Protein AF-A0A800N8T7-F1 (afdb_monomer_lite)

Organism: Cytobacillus firmus (NCBI:txid1399)

Structure (mmCIF, N/CA/C/O backbone):
data_AF-A0A800N8T7-F1
#
_entry.id   AF-A0A800N8T7-F1
#
loop_
_atom_site.group_PDB
_atom_site.id
_atom_site.type_symbol
_atom_site.label_atom_id
_atom_site.label_alt_id
_atom_site.label_comp_id
_atom_site.label_asym_id
_atom_site.label_entity_id
_atom_site.label_seq_id
_atom_site.pdbx_PDB_ins_code
_atom_site.Cartn_x
_atom_site.Cartn_y
_atom_site.Cartn_z
_atom_site.occupancy
_atom_site.B_iso_or_equiv
_atom_site.auth_seq_id
_atom_site.auth_comp_id
_atom_site.auth_asym_id
_atom_site.auth_atom_id
_atom_site.pdbx_PDB_model_num
ATOM 1 N N . MET A 1 1 ? -15.578 3.960 -4.524 1.00 53.03 1 MET A N 1
ATOM 2 C CA . MET A 1 1 ? -14.172 4.329 -4.261 1.00 53.03 1 MET A CA 1
ATOM 3 C C . MET A 1 1 ? -13.664 4.995 -5.521 1.00 53.03 1 MET A C 1
ATOM 5 O O . MET A 1 1 ? -13.804 4.383 -6.569 1.00 53.03 1 MET A O 1
ATOM 9 N N . ALA A 1 2 ? -13.181 6.236 -5.465 1.00 64.50 2 ALA A N 1
ATOM 10 C CA . ALA A 1 2 ? -12.631 6.897 -6.649 1.00 64.50 2 ALA A CA 1
ATOM 11 C C . ALA A 1 2 ? -11.181 6.431 -6.843 1.00 64.50 2 ALA A C 1
ATOM 13 O O . ALA A 1 2 ? -10.235 7.164 -6.574 1.00 64.50 2 ALA A O 1
ATOM 14 N N . ASN A 1 3 ? -11.026 5.169 -7.239 1.00 82.25 3 ASN A N 1
ATOM 15 C CA . ASN A 1 3 ? -9.755 4.620 -7.704 1.00 82.25 3 ASN A CA 1
ATOM 16 C C . ASN A 1 3 ? -9.429 5.129 -9.120 1.00 82.25 3 ASN A C 1
ATOM 18 O O . ASN A 1 3 ? -8.266 5.230 -9.502 1.00 82.25 3 ASN A O 1
ATOM 22 N N . ASP A 1 4 ? -10.461 5.500 -9.875 1.00 89.00 4 ASP A N 1
ATOM 23 C CA . ASP A 1 4 ? -10.380 5.940 -11.266 1.00 89.00 4 ASP A CA 1
ATOM 24 C C . ASP A 1 4 ? -9.433 7.135 -11.473 1.00 89.00 4 ASP A C 1
ATOM 26 O O . ASP A 1 4 ? -8.592 7.057 -12.367 1.00 89.00 4 ASP A O 1
ATOM 30 N N . PRO A 1 5 ? -9.446 8.205 -10.646 1.00 90.00 5 PRO A N 1
ATOM 31 C CA . PRO A 1 5 ? -8.489 9.303 -10.795 1.00 90.00 5 PRO A CA 1
ATOM 32 C C . PRO A 1 5 ? -7.034 8.873 -10.573 1.00 90.00 5 PRO A C 1
ATOM 34 O O . PRO A 1 5 ? -6.128 9.428 -11.188 1.00 90.00 5 PRO A O 1
ATOM 37 N N . TYR A 1 6 ? -6.788 7.872 -9.724 1.00 90.31 6 TYR A N 1
ATOM 38 C CA . TYR A 1 6 ? -5.444 7.334 -9.530 1.00 90.31 6 TYR A CA 1
ATOM 39 C C . TYR A 1 6 ?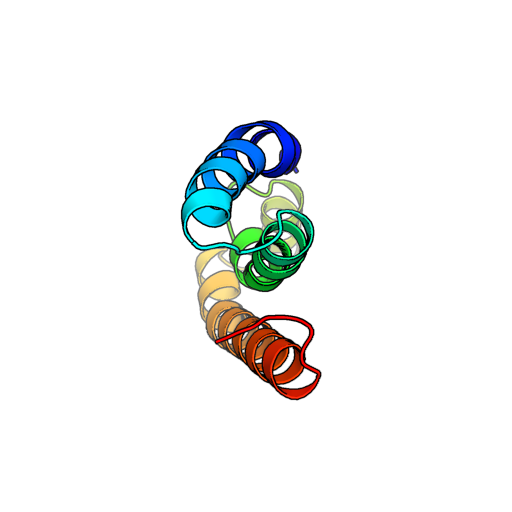 -4.988 6.551 -10.767 1.00 90.31 6 TYR A C 1
ATOM 41 O O . TYR A 1 6 ? -3.927 6.842 -11.318 1.00 90.31 6 TYR A O 1
ATOM 49 N N . TYR A 1 7 ? -5.806 5.617 -11.256 1.00 91.50 7 TYR A N 1
ATOM 50 C CA . TYR A 1 7 ? -5.432 4.759 -12.384 1.00 91.50 7 TYR A CA 1
ATOM 51 C C . TYR A 1 7 ? -5.430 5.472 -13.739 1.00 91.50 7 TYR A C 1
ATOM 53 O O . TYR A 1 7 ? -4.596 5.149 -14.580 1.00 91.50 7 TYR A O 1
ATOM 61 N N . TYR A 1 8 ? -6.322 6.437 -13.955 1.00 92.19 8 TYR A N 1
ATOM 62 C CA . TYR A 1 8 ? -6.411 7.173 -15.220 1.00 92.19 8 TYR A CA 1
ATOM 63 C C . TYR A 1 8 ? -5.669 8.508 -15.201 1.00 92.19 8 TYR A C 1
ATOM 65 O O . TYR A 1 8 ? -5.288 8.998 -16.258 1.00 92.19 8 TYR A O 1
ATOM 73 N N . GLY A 1 9 ? -5.456 9.100 -14.023 1.00 92.81 9 GLY A N 1
ATOM 74 C CA . GLY A 1 9 ? -4.747 10.371 -13.882 1.00 92.81 9 GLY A CA 1
ATOM 75 C C . GLY A 1 9 ? -3.283 10.197 -13.497 1.00 92.81 9 GLY A C 1
ATOM 76 O O . GLY A 1 9 ? -2.405 10.727 -14.164 1.00 92.81 9 GLY A O 1
ATOM 77 N N . ILE A 1 10 ? -3.001 9.449 -12.427 1.00 93.69 10 ILE A N 1
ATOM 78 C CA . ILE A 1 10 ? -1.657 9.397 -11.828 1.00 93.69 10 ILE A CA 1
ATOM 79 C C . ILE A 1 10 ? -0.769 8.340 -12.490 1.00 93.69 10 ILE A C 1
ATOM 81 O O . ILE A 1 10 ? 0.373 8.623 -12.848 1.00 93.69 10 ILE A O 1
ATOM 85 N N . ILE A 1 11 ? -1.280 7.120 -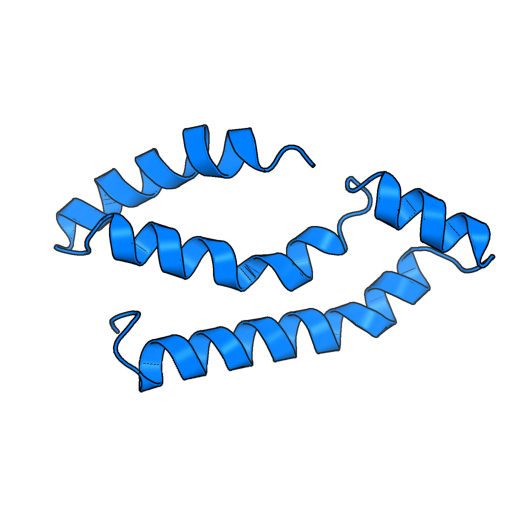12.661 1.00 95.31 11 ILE A N 1
ATOM 86 C CA . ILE A 1 11 ? -0.490 5.991 -13.172 1.00 95.31 11 ILE A CA 1
ATOM 87 C C . ILE A 1 11 ? 0.097 6.230 -14.573 1.00 95.31 11 ILE A C 1
ATOM 89 O O . ILE A 1 11 ? 1.272 5.905 -14.750 1.00 95.31 11 ILE A O 1
ATOM 93 N N . PRO A 1 12 ? -0.610 6.847 -15.541 1.00 94.75 12 PRO A N 1
ATOM 94 C CA . PRO A 1 12 ? -0.028 7.165 -16.846 1.00 94.75 12 PRO A CA 1
ATOM 95 C C . PRO A 1 12 ? 1.171 8.117 -16.760 1.00 94.75 12 PRO A C 1
ATOM 97 O O . PRO A 1 12 ? 2.175 7.880 -17.424 1.00 94.75 12 PRO A O 1
ATOM 100 N N . ILE A 1 13 ? 1.109 9.130 -15.887 1.00 95.25 13 ILE A N 1
ATOM 101 C CA . ILE A 1 13 ? 2.190 10.112 -15.689 1.00 95.25 13 ILE A CA 1
ATOM 102 C C . ILE A 1 13 ? 3.436 9.431 -15.100 1.00 95.25 13 ILE A C 1
ATOM 104 O O . ILE A 1 13 ? 4.563 9.651 -15.553 1.00 95.25 13 ILE A O 1
ATOM 108 N N . ILE A 1 14 ? 3.240 8.563 -14.100 1.00 95.38 14 ILE A N 1
ATOM 109 C CA . ILE A 1 14 ? 4.334 7.775 -13.512 1.00 95.38 14 ILE A CA 1
ATOM 110 C C . ILE A 1 14 ? 4.920 6.822 -14.559 1.00 95.38 14 ILE A C 1
ATOM 112 O O . ILE A 1 14 ? 6.139 6.699 -14.657 1.00 95.38 14 ILE A O 1
ATOM 116 N N . GLY A 1 15 ? 4.069 6.178 -15.358 1.00 95.62 15 GLY A N 1
ATOM 117 C CA . GLY A 1 15 ? 4.470 5.271 -16.428 1.00 95.62 15 GLY A CA 1
ATOM 118 C C . GLY A 1 15 ? 5.337 5.923 -17.498 1.00 95.62 15 GLY A C 1
ATOM 119 O O . GLY A 1 15 ? 6.358 5.358 -17.882 1.00 95.62 15 GLY A O 1
ATOM 120 N N . GLU A 1 16 ? 4.971 7.125 -17.940 1.00 94.94 16 GLU A N 1
ATOM 121 C CA . GLU A 1 16 ? 5.753 7.904 -18.906 1.00 94.94 16 GLU A CA 1
ATOM 122 C C . GLU A 1 16 ? 7.142 8.261 -18.354 1.00 94.94 16 GLU A C 1
ATOM 124 O O . GLU A 1 16 ? 8.155 8.122 -19.040 1.00 94.94 16 GLU A O 1
ATOM 129 N N . THR A 1 17 ? 7.211 8.619 -17.070 1.00 94.44 17 THR A N 1
ATOM 130 C CA . THR A 1 17 ? 8.490 8.873 -16.391 1.00 94.44 17 THR A CA 1
ATOM 131 C C . THR A 1 17 ? 9.325 7.591 -16.288 1.00 94.44 17 THR A C 1
ATOM 133 O O . THR A 1 17 ? 10.519 7.594 -16.585 1.00 94.44 17 THR A O 1
ATOM 136 N N . ALA A 1 18 ? 8.700 6.472 -15.916 1.00 93.94 18 ALA A N 1
ATOM 137 C CA . ALA A 1 18 ? 9.349 5.172 -15.759 1.00 93.94 18 ALA A CA 1
ATOM 138 C C . ALA A 1 18 ? 9.871 4.595 -17.087 1.00 93.94 18 ALA A C 1
ATOM 140 O O . ALA A 1 18 ? 10.904 3.921 -17.103 1.00 93.94 18 ALA A O 1
ATOM 141 N N . ALA A 1 19 ? 9.224 4.920 -18.210 1.00 93.25 19 ALA A N 1
ATOM 142 C CA . ALA A 1 19 ? 9.686 4.539 -19.542 1.00 93.25 19 ALA A CA 1
ATOM 143 C C . ALA A 1 19 ? 11.090 5.093 -19.854 1.00 93.25 19 ALA A C 1
ATOM 145 O O . ALA A 1 19 ? 11.877 4.418 -20.516 1.00 93.25 19 ALA A O 1
ATOM 146 N N . SER A 1 20 ? 11.454 6.258 -19.298 1.00 94.19 20 SER A N 1
ATOM 147 C CA . SER A 1 20 ? 12.813 6.822 -19.411 1.00 94.19 20 SER A CA 1
ATOM 148 C C . SER A 1 20 ? 13.884 5.963 -18.720 1.00 94.19 20 SER A C 1
ATOM 150 O O . SER A 1 20 ? 15.066 6.076 -19.034 1.00 94.19 20 SER A O 1
ATOM 152 N N . TYR A 1 21 ? 13.472 5.078 -17.809 1.00 92.50 21 TYR A N 1
ATOM 153 C CA . TYR A 1 21 ? 14.321 4.111 -17.111 1.00 92.50 21 TYR A CA 1
ATOM 154 C C . TYR A 1 21 ? 14.200 2.690 -17.683 1.00 92.50 21 TYR A C 1
ATOM 156 O O . TYR A 1 21 ? 14.675 1.741 -17.067 1.00 92.50 21 TYR A O 1
ATOM 164 N N . ASN A 1 22 ? 13.582 2.523 -18.860 1.00 92.69 22 ASN A N 1
ATOM 165 C CA . ASN A 1 22 ? 13.275 1.224 -19.475 1.00 92.69 22 ASN A CA 1
ATOM 166 C C . ASN A 1 22 ? 12.347 0.327 -18.630 1.00 92.69 22 ASN A C 1
ATOM 168 O O . ASN A 1 22 ? 12.309 -0.887 -18.829 1.00 92.69 22 ASN A O 1
ATOM 172 N N . ILE A 1 23 ? 11.570 0.909 -17.712 1.00 94.31 23 ILE A N 1
ATOM 173 C CA . ILE A 1 23 ? 10.570 0.179 -16.928 1.00 94.31 23 ILE A CA 1
ATOM 174 C C . ILE A 1 23 ? 9.252 0.176 -17.704 1.00 94.31 23 ILE A C 1
ATOM 176 O O . ILE A 1 23 ? 8.765 1.217 -18.149 1.00 94.31 23 ILE A O 1
ATOM 180 N N . SER A 1 24 ? 8.653 -1.003 -17.870 1.00 94.25 24 SER A N 1
ATOM 181 C CA . SER A 1 24 ? 7.400 -1.130 -18.617 1.00 94.25 24 SER A CA 1
ATOM 182 C C . SER A 1 24 ? 6.206 -0.537 -17.857 1.00 94.25 24 SER A C 1
ATOM 184 O O . SER A 1 24 ? 6.078 -0.680 -16.640 1.00 94.25 24 SER A O 1
ATOM 186 N N . MET A 1 25 ? 5.250 0.040 -18.591 1.00 93.12 25 MET A N 1
ATOM 187 C CA . MET A 1 25 ? 3.988 0.533 -18.019 1.00 93.12 25 MET A CA 1
ATOM 188 C C . MET A 1 25 ? 3.213 -0.564 -17.269 1.00 93.12 25 MET A C 1
ATOM 190 O O . MET A 1 25 ? 2.594 -0.318 -16.235 1.00 93.12 25 MET A O 1
ATOM 194 N N . ALA A 1 26 ? 3.274 -1.802 -17.768 1.00 93.12 26 ALA A N 1
ATOM 195 C CA . ALA A 1 26 ? 2.633 -2.945 -17.130 1.00 93.12 26 ALA A CA 1
ATOM 196 C C . ALA A 1 26 ? 3.228 -3.240 -15.743 1.00 93.12 26 ALA A C 1
ATOM 198 O O . ALA A 1 26 ? 2.506 -3.654 -14.838 1.00 93.12 26 ALA A O 1
ATOM 199 N N . GLU A 1 27 ? 4.529 -3.022 -15.563 1.00 94.94 27 GLU A N 1
ATOM 200 C CA . GLU A 1 27 ? 5.201 -3.197 -14.277 1.00 94.94 27 GLU A CA 1
ATOM 201 C C . GLU A 1 27 ? 4.792 -2.124 -13.268 1.00 94.94 27 GLU A C 1
ATOM 203 O O . GLU A 1 27 ? 4.424 -2.462 -12.142 1.00 94.94 27 GLU A O 1
ATOM 208 N N . ILE A 1 28 ? 4.716 -0.861 -13.698 1.00 95.38 28 ILE A N 1
ATOM 209 C CA . ILE A 1 28 ? 4.186 0.241 -12.880 1.00 95.38 28 ILE A CA 1
ATOM 210 C C . ILE A 1 28 ? 2.737 -0.025 -12.463 1.00 95.38 28 ILE A C 1
ATOM 212 O O . ILE A 1 28 ? 2.385 0.139 -11.293 1.00 95.38 28 ILE A O 1
ATOM 216 N N . ALA A 1 29 ? 1.897 -0.497 -13.387 1.00 92.94 29 ALA A N 1
ATOM 217 C CA . ALA A 1 29 ? 0.513 -0.842 -13.081 1.00 92.94 29 ALA A CA 1
ATOM 218 C C . ALA A 1 29 ? 0.421 -1.957 -12.024 1.00 92.94 29 ALA A C 1
ATOM 220 O O . ALA A 1 29 ? -0.355 -1.832 -11.075 1.00 92.94 29 ALA A O 1
ATOM 221 N N . ARG A 1 30 ? 1.248 -3.009 -12.115 1.00 94.38 30 ARG A N 1
ATOM 222 C CA . ARG A 1 30 ? 1.298 -4.073 -11.095 1.00 94.38 30 ARG A CA 1
ATOM 223 C C . ARG A 1 30 ? 1.815 -3.564 -9.752 1.00 94.38 30 ARG A C 1
ATOM 225 O O . ARG A 1 30 ? 1.231 -3.890 -8.725 1.00 94.38 30 ARG A O 1
ATOM 232 N N . ALA A 1 31 ? 2.859 -2.741 -9.744 1.00 94.56 31 ALA A N 1
ATOM 233 C CA . ALA A 1 31 ? 3.386 -2.152 -8.515 1.00 94.56 31 ALA A CA 1
ATOM 234 C C . ALA A 1 31 ? 2.343 -1.265 -7.810 1.00 94.56 31 ALA A C 1
ATOM 236 O O . ALA A 1 31 ? 2.206 -1.311 -6.586 1.00 94.56 31 ALA A O 1
ATOM 237 N N . SER A 1 32 ? 1.546 -0.517 -8.579 1.00 93.12 32 SER A N 1
ATOM 238 C CA . SER A 1 32 ? 0.558 0.431 -8.050 1.00 93.12 32 SER A CA 1
ATOM 239 C C . SER A 1 32 ? -0.557 -0.193 -7.210 1.00 93.12 32 SER A C 1
ATOM 241 O O . SER A 1 32 ? -1.099 0.455 -6.312 1.00 93.12 32 SER A O 1
ATOM 243 N N . VAL A 1 33 ? -0.910 -1.457 -7.465 1.00 92.56 33 VAL A N 1
ATOM 244 C CA . VAL A 1 33 ? -1.997 -2.126 -6.733 1.00 92.56 33 VAL A CA 1
ATOM 245 C C . VAL A 1 33 ? -1.544 -2.660 -5.373 1.00 92.56 33 VAL A C 1
ATOM 247 O O . VAL A 1 33 ? -2.379 -2.898 -4.502 1.00 92.56 33 VAL A O 1
ATOM 250 N N . LEU A 1 34 ? -0.234 -2.798 -5.143 1.00 94.31 34 LEU A N 1
ATOM 251 C CA . LEU A 1 34 ? 0.298 -3.432 -3.931 1.00 94.31 34 LEU A CA 1
ATOM 252 C C . LEU A 1 34 ? 0.129 -2.572 -2.666 1.00 94.31 34 LEU A C 1
ATOM 254 O O . LEU A 1 34 ? 0.195 -3.099 -1.561 1.00 94.31 34 LEU A O 1
ATOM 258 N N . GLY A 1 35 ? -0.138 -1.268 -2.806 1.00 90.06 35 GLY A N 1
ATOM 259 C CA . GLY A 1 35 ? -0.400 -0.349 -1.687 1.00 90.06 35 GLY A CA 1
ATOM 260 C C . GLY A 1 35 ? -1.867 -0.261 -1.236 1.00 90.06 35 GLY A C 1
ATOM 261 O O . GLY A 1 35 ? -2.170 0.430 -0.259 1.00 90.06 35 GLY A O 1
ATOM 262 N N . GLN A 1 36 ? -2.790 -0.948 -1.919 1.00 90.12 36 GLN A N 1
ATOM 263 C CA . GLN A 1 36 ? -4.235 -0.862 -1.658 1.00 90.12 36 GLN A CA 1
ATOM 264 C C . GLN A 1 36 ? -4.667 -1.186 -0.210 1.00 90.12 36 GLN A C 1
ATOM 266 O O . GLN A 1 36 ? -5.565 -0.501 0.285 1.00 90.12 36 GLN A O 1
ATOM 271 N N . PRO A 1 37 ? -4.046 -2.136 0.524 1.00 91.62 37 PRO A N 1
ATOM 272 C CA . PRO A 1 37 ? -4.431 -2.421 1.910 1.00 91.62 37 PRO A CA 1
ATOM 273 C C . PRO A 1 37 ? -4.366 -1.208 2.850 1.00 91.62 37 PRO A C 1
ATOM 275 O O . PRO A 1 37 ? -5.181 -1.089 3.761 1.00 91.62 37 PRO A O 1
ATOM 278 N N . ALA A 1 38 ? -3.425 -0.284 2.634 1.00 90.69 38 ALA A N 1
ATOM 279 C CA . ALA A 1 38 ? -3.355 0.951 3.416 1.00 90.69 38 ALA A CA 1
ATOM 280 C C . ALA A 1 38 ? -4.367 1.999 2.921 1.00 90.69 38 ALA A C 1
ATOM 282 O O . ALA A 1 38 ? -4.938 2.735 3.723 1.00 90.69 38 ALA A O 1
ATOM 283 N N . HIS A 1 39 ? -4.632 2.038 1.611 1.00 90.38 39 HIS A N 1
ATOM 284 C CA . HIS A 1 39 ? -5.593 2.957 0.997 1.00 90.38 39 HIS A CA 1
ATOM 285 C C . HIS A 1 39 ? -7.016 2.778 1.554 1.00 90.38 39 HIS A C 1
ATOM 287 O O . HIS A 1 39 ? -7.692 3.765 1.852 1.00 90.38 39 HIS A O 1
ATOM 293 N N . VAL A 1 40 ? -7.451 1.532 1.773 1.00 89.31 40 VAL A N 1
ATOM 294 C CA . VAL A 1 40 ? -8.802 1.226 2.287 1.00 89.31 40 VAL A CA 1
ATOM 295 C C . VAL A 1 40 ? -9.032 1.644 3.744 1.00 89.31 40 VAL A C 1
ATOM 297 O O . VAL A 1 40 ? -10.178 1.707 4.183 1.00 89.31 40 VAL A O 1
ATOM 300 N N . LEU A 1 41 ? -7.968 1.964 4.491 1.00 92.50 41 LEU A N 1
ATOM 301 C CA . LEU A 1 41 ? -8.063 2.509 5.851 1.00 92.50 41 LEU A CA 1
ATOM 302 C C . LEU A 1 41 ? -8.325 4.019 5.873 1.00 92.50 41 LEU A C 1
ATOM 304 O O . LEU A 1 41 ? -8.461 4.597 6.950 1.00 92.50 41 LEU A O 1
ATOM 308 N N . SER A 1 42 ? -8.367 4.680 4.716 1.00 91.31 42 SER A N 1
ATOM 309 C CA . SER A 1 42 ? -8.678 6.104 4.634 1.00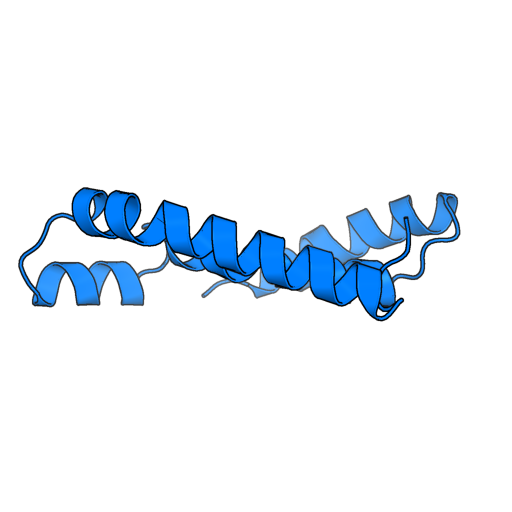 91.31 42 SER A CA 1
ATOM 310 C C . SER A 1 42 ? -10.112 6.380 5.105 1.00 91.31 42 SER A C 1
ATOM 312 O O . SER A 1 42 ? -11.040 5.736 4.612 1.00 91.31 42 SER A O 1
ATOM 314 N N . PRO A 1 43 ? -10.347 7.394 5.961 1.00 89.44 43 PRO A N 1
ATOM 315 C CA . PRO A 1 43 ? -11.704 7.790 6.348 1.00 89.44 43 PRO A CA 1
ATOM 316 C C . PRO A 1 43 ? -12.512 8.337 5.158 1.00 89.44 43 PRO A C 1
ATOM 318 O O . PRO A 1 43 ? -13.732 8.446 5.235 1.00 89.44 43 PRO A O 1
ATOM 321 N N . LEU A 1 44 ? -11.850 8.639 4.034 1.00 90.31 44 LEU A N 1
ATOM 322 C CA . LEU A 1 44 ? -12.492 9.021 2.774 1.00 90.31 44 LEU A CA 1
ATOM 323 C C . LEU A 1 44 ? -13.159 7.827 2.066 1.00 90.31 44 LEU A C 1
ATOM 325 O O . LEU A 1 44 ? -13.944 8.013 1.134 1.00 90.31 44 LEU A O 1
ATOM 329 N N . TYR A 1 45 ? -12.886 6.593 2.504 1.00 90.56 45 TYR A N 1
ATOM 330 C CA . TYR A 1 45 ? -13.623 5.411 2.077 1.00 90.56 45 TYR A CA 1
ATOM 331 C C . TYR A 1 45 ? -14.927 5.281 2.879 1.00 90.56 45 TYR A C 1
ATOM 333 O O . TYR A 1 45 ? -14.995 4.623 3.918 1.00 90.56 45 TYR A O 1
ATOM 341 N N . ALA A 1 46 ? -15.985 5.914 2.361 1.00 90.81 46 ALA A N 1
ATOM 342 C CA . ALA A 1 46 ? -17.276 6.061 3.041 1.00 90.81 46 ALA A CA 1
ATOM 343 C C . ALA A 1 46 ? -17.881 4.744 3.564 1.00 90.81 46 ALA A C 1
ATOM 345 O O . ALA A 1 46 ? -18.409 4.711 4.672 1.00 90.81 46 ALA A O 1
ATOM 346 N N . ALA A 1 47 ? -17.782 3.648 2.803 1.00 91.38 47 ALA A N 1
ATOM 347 C CA . ALA A 1 47 ? -18.325 2.354 3.223 1.00 91.38 47 ALA A CA 1
ATOM 348 C C . ALA A 1 47 ? -17.589 1.785 4.448 1.00 91.38 47 ALA A C 1
ATOM 350 O O . ALA A 1 47 ? -18.230 1.293 5.375 1.00 91.38 47 ALA A O 1
ATOM 351 N N . GLY A 1 48 ? -16.258 1.907 4.489 1.00 92.00 48 GLY A N 1
ATOM 352 C CA . GLY A 1 48 ? -15.468 1.516 5.656 1.00 92.00 48 GLY A CA 1
ATOM 353 C C . GLY A 1 48 ? -15.779 2.389 6.869 1.00 92.00 48 GLY A C 1
ATOM 354 O O . GLY A 1 48 ? -15.923 1.870 7.972 1.00 92.00 48 GLY A O 1
ATOM 355 N N . TYR A 1 49 ? -15.940 3.700 6.669 1.00 93.06 49 TYR A N 1
ATOM 356 C CA . TYR A 1 49 ? -16.310 4.625 7.742 1.00 93.06 49 TYR A CA 1
ATOM 357 C C . TYR A 1 49 ? -17.678 4.295 8.358 1.00 93.06 49 TYR A C 1
ATOM 359 O O . TYR A 1 49 ? -17.800 4.198 9.579 1.00 93.06 49 TYR A O 1
ATOM 367 N N . LEU A 1 50 ? -18.690 4.043 7.520 1.00 94.75 50 LEU A N 1
ATOM 368 C CA . LEU A 1 50 ? -20.028 3.649 7.969 1.00 94.75 50 LEU A CA 1
ATOM 369 C C . LEU A 1 50 ? -20.002 2.331 8.756 1.00 9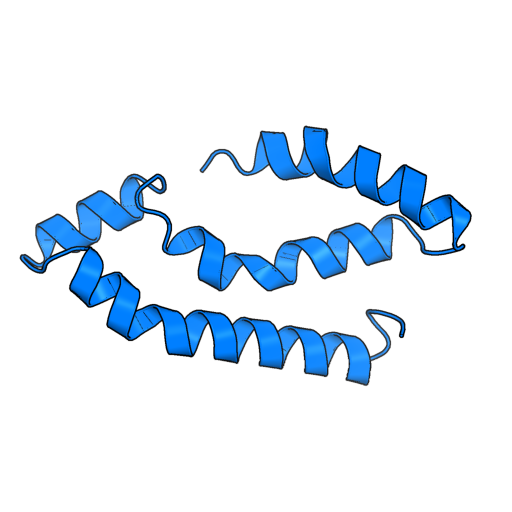4.75 50 LEU A C 1
ATOM 371 O O . LEU A 1 50 ? -20.573 2.263 9.842 1.00 94.75 50 LEU A O 1
ATOM 375 N N . LEU A 1 51 ? -19.319 1.305 8.234 1.00 94.81 51 LEU A N 1
ATOM 376 C CA . LEU A 1 51 ? -19.227 -0.006 8.882 1.00 94.81 51 LEU A CA 1
ATOM 377 C C . LEU A 1 51 ? -18.620 0.095 10.286 1.00 94.81 51 LEU A C 1
ATOM 379 O O . LEU A 1 51 ? -19.138 -0.507 11.224 1.00 94.81 51 LEU A O 1
ATOM 383 N N . VAL A 1 52 ? -17.547 0.873 10.437 1.00 95.31 52 VAL A N 1
ATOM 384 C CA . VAL A 1 52 ? -16.897 1.081 11.736 1.00 95.31 52 VAL A CA 1
ATOM 385 C C . VAL A 1 52 ? -17.829 1.796 12.725 1.00 95.31 52 VAL A C 1
ATOM 387 O O . VAL A 1 52 ? -17.888 1.421 13.895 1.00 95.31 52 VAL A O 1
ATOM 390 N N . GLY A 1 53 ? -18.630 2.754 12.253 1.00 94.81 53 GLY A N 1
ATOM 391 C CA . GLY A 1 53 ? -19.672 3.379 13.072 1.00 94.81 53 GLY A CA 1
ATOM 392 C C . GLY A 1 53 ? -20.767 2.397 13.511 1.00 94.81 53 GLY A C 1
ATOM 393 O O . GLY A 1 53 ? -21.207 2.445 14.657 1.00 94.81 53 GLY A O 1
ATOM 394 N N . MET A 1 54 ? -21.173 1.465 12.640 1.00 97.50 54 MET A N 1
ATOM 395 C CA . MET A 1 54 ? -22.204 0.458 12.947 1.00 97.50 54 MET A CA 1
ATOM 396 C C . MET A 1 54 ? -21.782 -0.535 14.038 1.00 97.50 54 MET A C 1
ATOM 398 O O . MET A 1 54 ? -22.634 -1.025 14.775 1.00 97.50 54 MET A O 1
ATOM 402 N N . ILE A 1 55 ? -20.485 -0.826 14.155 1.00 96.12 55 ILE A N 1
ATOM 403 C CA . ILE A 1 55 ? -19.936 -1.689 15.214 1.00 96.12 55 ILE A CA 1
ATOM 404 C C . ILE A 1 55 ? -19.627 -0.920 16.512 1.00 96.12 55 ILE A C 1
ATOM 406 O O . ILE A 1 55 ? -19.170 -1.524 17.480 1.00 96.12 55 ILE A O 1
ATOM 410 N N . GLY A 1 56 ? -19.881 0.394 16.550 1.00 95.81 56 GLY A N 1
ATOM 411 C CA . GLY A 1 56 ? -19.794 1.214 17.760 1.00 95.81 56 GLY A CA 1
ATOM 412 C C . GLY A 1 56 ? -18.375 1.497 18.260 1.00 95.81 56 GLY A C 1
ATOM 413 O O . GLY A 1 56 ? -18.212 1.803 19.440 1.00 95.81 56 GLY A O 1
ATOM 414 N N . ILE A 1 57 ? -17.353 1.391 17.402 1.00 96.31 57 ILE A N 1
ATOM 415 C CA . ILE A 1 57 ? -15.961 1.715 17.761 1.00 96.31 57 ILE A CA 1
ATOM 416 C C . ILE A 1 57 ? -15.495 2.997 17.071 1.00 96.31 57 ILE A C 1
ATOM 418 O O . ILE A 1 57 ? -16.033 3.402 16.039 1.00 96.31 57 ILE A O 1
ATOM 422 N N . ASP A 1 58 ? -14.454 3.622 17.619 1.00 94.94 58 ASP A N 1
ATOM 423 C CA . ASP A 1 58 ? -13.826 4.782 16.992 1.00 94.94 58 ASP A CA 1
ATOM 424 C C . ASP A 1 58 ? -13.027 4.380 15.737 1.00 94.94 58 ASP A C 1
ATOM 426 O O . ASP A 1 58 ? -12.335 3.354 15.703 1.00 94.94 58 ASP A O 1
ATOM 430 N N . TYR A 1 59 ? -13.070 5.218 14.697 1.00 94.69 59 TYR A N 1
ATOM 431 C CA . TYR A 1 59 ? -12.367 4.938 13.441 1.00 94.69 59 TYR A CA 1
ATOM 432 C C . TYR A 1 59 ? -10.847 4.879 13.622 1.00 94.69 59 TYR A C 1
ATOM 434 O O . TYR A 1 59 ? -10.177 4.053 12.995 1.00 94.69 59 TYR A O 1
ATOM 442 N N . GLY A 1 60 ? -10.301 5.683 14.535 1.00 94.81 60 GLY A N 1
ATOM 443 C CA . GLY A 1 60 ? -8.894 5.646 14.910 1.00 94.81 60 GLY A CA 1
ATOM 444 C C . GLY A 1 60 ? -8.490 4.333 15.585 1.00 94.81 60 GLY A C 1
ATOM 445 O O . GLY A 1 60 ? -7.370 3.865 15.370 1.00 94.81 60 GLY A O 1
ATOM 446 N N . GLN A 1 61 ? -9.384 3.684 16.342 1.00 95.81 61 GLN A N 1
ATOM 447 C CA . GLN A 1 61 ? -9.127 2.345 16.896 1.00 95.81 61 GLN A CA 1
ATOM 448 C C . GLN A 1 61 ? -9.006 1.301 15.782 1.00 95.81 61 GLN A C 1
ATOM 450 O O . GLN A 1 61 ? -8.030 0.543 15.761 1.00 95.81 61 GLN A O 1
ATOM 455 N N . ASN A 1 62 ? -9.943 1.307 14.828 1.00 95.25 62 ASN A N 1
ATOM 456 C CA . ASN A 1 62 ? -9.891 0.435 13.654 1.00 95.25 62 ASN A CA 1
ATOM 457 C C . ASN A 1 62 ? -8.604 0.664 12.843 1.00 95.25 62 ASN A C 1
ATOM 459 O O . ASN A 1 62 ? -7.879 -0.287 12.546 1.00 95.25 62 ASN A O 1
ATOM 463 N N . GLN A 1 63 ? -8.270 1.926 12.552 1.00 95.81 63 GLN A N 1
ATOM 464 C CA . GLN A 1 63 ? -7.049 2.278 11.826 1.00 95.81 63 GLN A CA 1
ATOM 465 C C . GLN A 1 63 ? -5.787 1.803 12.551 1.00 95.81 63 GLN A C 1
ATOM 467 O O . GLN A 1 63 ? -4.961 1.138 11.937 1.00 95.81 63 GLN A O 1
ATOM 472 N N . ARG A 1 64 ? -5.624 2.092 13.850 1.00 95.25 64 ARG A N 1
ATOM 473 C CA . ARG A 1 64 ? -4.429 1.681 14.616 1.00 95.25 64 ARG A CA 1
ATOM 474 C C . ARG A 1 64 ? -4.262 0.166 14.656 1.00 95.25 64 ARG A C 1
ATOM 476 O O . ARG A 1 64 ? -3.140 -0.328 14.542 1.00 95.25 64 ARG A O 1
ATOM 483 N N . PHE A 1 65 ? -5.362 -0.5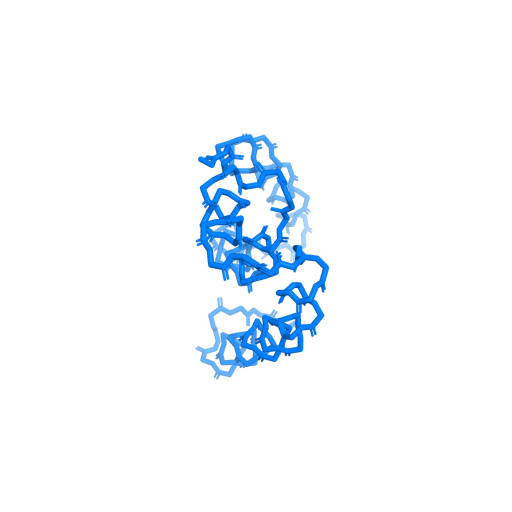66 14.813 1.00 95.25 65 PHE A N 1
ATOM 484 C CA . PHE A 1 65 ? -5.334 -2.024 14.806 1.00 95.25 65 PHE A CA 1
ATOM 485 C C . PHE A 1 65 ? -4.950 -2.579 13.429 1.00 95.25 65 PHE A C 1
ATOM 487 O O . PHE A 1 65 ? -4.085 -3.453 13.340 1.00 95.25 65 PHE A O 1
ATOM 494 N N . ALA A 1 66 ? -5.580 -2.075 12.367 1.00 95.62 66 ALA A N 1
ATOM 495 C CA . ALA A 1 66 ? -5.434 -2.612 11.021 1.00 95.62 66 ALA A CA 1
ATOM 496 C C . ALA A 1 66 ? -4.161 -2.137 10.307 1.00 95.62 66 ALA A C 1
ATOM 498 O O . ALA A 1 66 ? -3.633 -2.875 9.480 1.00 95.62 66 ALA A O 1
ATOM 499 N N . LEU A 1 67 ? -3.621 -0.957 10.635 1.00 95.62 67 LEU A N 1
ATOM 500 C CA . LEU A 1 67 ? -2.489 -0.354 9.919 1.00 95.62 67 LEU A CA 1
ATOM 501 C C . LEU A 1 67 ? -1.258 -1.261 9.898 1.00 95.62 67 LEU A C 1
ATOM 503 O O . LEU A 1 67 ? -0.648 -1.438 8.847 1.00 95.62 67 LEU A O 1
ATOM 507 N N . LYS A 1 68 ? -0.922 -1.895 11.030 1.00 96.62 68 LYS A N 1
ATOM 508 C CA . LYS A 1 68 ? 0.208 -2.838 11.090 1.00 96.62 68 LYS A CA 1
ATOM 509 C C . LYS A 1 68 ? 0.028 -4.010 10.119 1.00 96.62 68 LYS A C 1
ATOM 511 O O . LYS A 1 68 ? 0.987 -4.437 9.488 1.00 96.62 68 LYS A O 1
ATOM 516 N N . TRP A 1 69 ? -1.203 -4.496 9.966 1.00 96.88 69 TRP A N 1
ATOM 517 C CA . TRP A 1 69 ? -1.538 -5.610 9.082 1.00 96.88 69 TRP A CA 1
ATOM 518 C C . TRP A 1 69 ? -1.629 -5.173 7.621 1.00 96.88 69 TRP A C 1
ATOM 520 O O . TRP A 1 69 ? -1.186 -5.902 6.737 1.00 96.88 69 TRP A O 1
ATOM 530 N N . ALA A 1 70 ? -2.132 -3.968 7.360 1.00 95.94 70 ALA A N 1
ATOM 531 C CA . ALA A 1 70 ? -2.125 -3.362 6.036 1.00 95.94 70 ALA A CA 1
ATOM 532 C C . ALA A 1 70 ? -0.689 -3.186 5.525 1.00 95.94 70 ALA A C 1
ATOM 534 O O . ALA A 1 70 ? -0.371 -3.621 4.426 1.00 95.94 70 ALA A O 1
ATOM 535 N N . VAL A 1 71 ? 0.209 -2.639 6.348 1.00 96.06 71 VAL A N 1
ATOM 536 C CA . VAL A 1 71 ? 1.626 -2.487 5.983 1.00 96.06 71 VAL A CA 1
ATOM 537 C C . VAL A 1 71 ? 2.302 -3.848 5.816 1.00 96.06 71 VAL A C 1
ATOM 539 O O . VAL A 1 71 ? 2.988 -4.061 4.819 1.00 96.06 71 VAL A O 1
ATOM 542 N N . ALA A 1 72 ? 2.087 -4.786 6.745 1.00 97.12 72 ALA A N 1
ATOM 543 C CA . ALA A 1 72 ? 2.683 -6.119 6.662 1.00 97.12 72 ALA A CA 1
ATOM 544 C C . ALA A 1 72 ? 2.232 -6.888 5.409 1.00 97.12 72 ALA A C 1
ATOM 546 O O . ALA A 1 72 ? 3.059 -7.503 4.742 1.00 97.12 72 ALA A O 1
ATOM 547 N N . SER A 1 73 ? 0.943 -6.829 5.061 1.00 96.38 73 SER A N 1
ATOM 548 C CA . SER A 1 73 ? 0.407 -7.481 3.859 1.00 96.38 73 SER A CA 1
ATOM 549 C C . SER A 1 73 ? 0.916 -6.834 2.571 1.00 96.38 73 SER A C 1
ATOM 551 O O . SER A 1 73 ? 1.352 -7.558 1.678 1.00 96.38 73 SER A O 1
ATOM 553 N N . SER A 1 74 ? 0.953 -5.500 2.489 1.00 96.31 74 SER A N 1
ATOM 554 C CA . SER A 1 74 ? 1.552 -4.797 1.348 1.00 96.31 74 SER A CA 1
ATOM 555 C C . SER A 1 74 ? 3.025 -5.169 1.176 1.00 96.31 74 SER 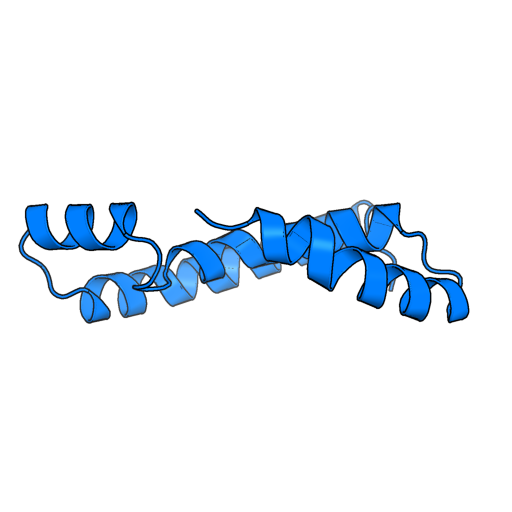A C 1
ATOM 557 O O . SER A 1 74 ? 3.452 -5.502 0.074 1.00 96.31 74 SER A O 1
ATOM 559 N N . LEU A 1 75 ? 3.800 -5.178 2.265 1.00 96.81 75 LEU A N 1
ATOM 560 C CA . LEU A 1 75 ? 5.217 -5.538 2.219 1.00 96.81 75 LEU A CA 1
ATOM 561 C C . LEU A 1 75 ? 5.416 -6.996 1.789 1.00 96.81 75 LEU A C 1
ATOM 563 O O . LEU A 1 75 ? 6.257 -7.271 0.939 1.00 96.81 75 LEU A O 1
ATOM 567 N N . PHE A 1 76 ? 4.614 -7.917 2.326 1.00 96.94 76 PHE A N 1
ATOM 568 C CA . PHE A 1 76 ? 4.635 -9.320 1.919 1.00 96.94 76 PHE A CA 1
ATOM 569 C C . PHE A 1 76 ? 4.358 -9.476 0.417 1.00 96.94 76 PHE A C 1
ATOM 571 O O . PHE A 1 76 ? 5.091 -10.179 -0.276 1.00 96.94 76 PHE A O 1
ATOM 578 N N . MET A 1 77 ? 3.350 -8.772 -0.103 1.00 96.69 77 MET A N 1
ATOM 579 C CA . MET A 1 77 ? 3.014 -8.790 -1.528 1.00 96.69 77 MET A CA 1
ATOM 580 C C . MET A 1 77 ? 4.116 -8.185 -2.406 1.00 96.69 77 MET A C 1
ATOM 582 O O . MET A 1 77 ? 4.386 -8.716 -3.480 1.00 96.69 77 MET A O 1
ATOM 586 N N . ILE A 1 78 ? 4.780 -7.118 -1.951 1.00 96.44 78 ILE A N 1
ATOM 587 C CA . ILE A 1 78 ? 5.933 -6.522 -2.645 1.00 96.44 78 ILE A CA 1
ATOM 588 C C . ILE A 1 78 ? 7.090 -7.522 -2.712 1.00 96.44 78 ILE A C 1
ATOM 590 O O . ILE A 1 78 ? 7.625 -7.766 -3.792 1.00 96.44 78 ILE A O 1
ATOM 594 N N . ILE A 1 79 ? 7.436 -8.151 -1.585 1.00 96.81 79 ILE A N 1
ATOM 595 C CA . ILE A 1 79 ? 8.500 -9.163 -1.527 1.00 96.81 79 ILE A CA 1
ATOM 596 C C . ILE A 1 79 ? 8.170 -10.339 -2.451 1.00 96.81 79 ILE A C 1
ATOM 598 O O . ILE A 1 79 ? 9.038 -10.791 -3.196 1.00 96.81 79 ILE A O 1
ATOM 602 N N . ALA A 1 80 ? 6.924 -10.818 -2.447 1.00 96.62 80 ALA A N 1
ATOM 603 C CA . ALA A 1 80 ? 6.489 -11.885 -3.342 1.00 96.62 80 ALA A CA 1
ATOM 604 C C . ALA A 1 80 ? 6.601 -11.470 -4.819 1.00 96.62 80 ALA A C 1
ATOM 606 O O . ALA A 1 80 ? 7.161 -12.217 -5.618 1.00 96.62 80 ALA A O 1
ATOM 607 N N . ALA A 1 81 ? 6.133 -10.272 -5.183 1.00 96.44 81 ALA A N 1
ATOM 608 C CA . ALA A 1 81 ? 6.205 -9.773 -6.556 1.00 96.44 81 ALA A CA 1
ATOM 609 C C . ALA A 1 81 ? 7.652 -9.678 -7.067 1.00 96.44 81 ALA A C 1
ATOM 611 O O . ALA A 1 81 ? 7.925 -10.076 -8.198 1.00 96.44 81 ALA A O 1
ATOM 612 N N . ILE A 1 82 ? 8.577 -9.227 -6.219 1.00 96.56 82 ILE A N 1
ATOM 613 C CA . ILE A 1 82 ? 10.015 -9.222 -6.514 1.00 96.56 82 ILE A CA 1
ATOM 614 C C . ILE A 1 82 ? 10.546 -10.657 -6.648 1.00 96.56 82 ILE A C 1
ATOM 616 O O . ILE A 1 82 ? 11.221 -10.981 -7.621 1.00 96.56 82 ILE A O 1
ATOM 620 N N . SER A 1 83 ? 10.209 -11.544 -5.707 1.00 96.94 83 SER A N 1
ATOM 621 C CA . SER A 1 83 ? 10.708 -12.932 -5.678 1.00 96.94 83 SER A CA 1
ATOM 622 C C . SER A 1 83 ? 10.287 -13.741 -6.910 1.00 96.94 83 SER A C 1
ATOM 624 O O . SER A 1 83 ? 11.038 -14.593 -7.375 1.00 96.94 83 SER A O 1
ATOM 626 N N . PHE A 1 84 ? 9.097 -13.471 -7.450 1.00 95.75 84 PHE A N 1
ATOM 627 C CA . PHE A 1 84 ? 8.592 -14.097 -8.675 1.00 95.75 84 PHE A CA 1
ATOM 628 C C . PHE A 1 84 ? 9.021 -13.368 -9.962 1.00 95.75 84 PHE A C 1
ATOM 630 O O . PHE A 1 84 ? 8.615 -13.783 -11.046 1.00 95.75 84 PHE A O 1
ATOM 637 N N . GLY A 1 85 ? 9.809 -12.288 -9.874 1.00 92.75 85 GLY A N 1
ATOM 638 C CA . GLY A 1 85 ? 10.242 -11.499 -11.035 1.00 92.75 85 GLY A CA 1
ATOM 639 C C . GLY A 1 85 ? 9.115 -10.713 -11.715 1.00 92.75 85 GLY A C 1
ATOM 640 O O . GLY A 1 85 ? 9.222 -10.350 -12.882 1.00 92.75 85 GLY A O 1
ATOM 641 N N . VAL A 1 86 ? 8.007 -10.468 -11.008 1.00 93.12 86 VAL A N 1
ATOM 642 C CA . VAL A 1 86 ? 6.858 -9.687 -11.502 1.00 93.12 86 VAL A CA 1
ATOM 643 C C . VAL A 1 86 ? 7.162 -8.185 -11.492 1.00 93.12 86 VAL A C 1
ATOM 645 O O . VAL A 1 86 ? 6.600 -7.439 -12.305 1.00 93.12 86 VAL A O 1
ATOM 648 N N . ILE A 1 87 ? 8.016 -7.759 -10.558 1.00 93.81 87 ILE A N 1
ATOM 649 C CA . ILE A 1 87 ? 8.561 -6.405 -10.414 1.00 93.81 87 ILE A CA 1
ATOM 650 C C . ILE A 1 87 ? 10.084 -6.522 -10.329 1.00 93.81 87 ILE A C 1
ATOM 652 O O . ILE A 1 87 ? 10.594 -7.362 -9.583 1.00 93.81 87 ILE A O 1
ATOM 656 N N . SER A 1 88 ? 10.781 -5.685 -11.087 1.00 88.88 88 SER A N 1
ATOM 657 C CA . SER A 1 88 ? 12.238 -5.616 -11.153 1.00 88.88 88 SER A CA 1
ATOM 658 C C . SER A 1 88 ? 12.791 -4.721 -10.036 1.00 88.88 88 SER A C 1
ATOM 660 O O . SER A 1 88 ? 12.097 -3.831 -9.541 1.00 88.88 88 SER A O 1
ATOM 662 N N . ILE A 1 89 ? 14.042 -4.966 -9.635 1.00 84.25 89 ILE A N 1
ATOM 663 C CA . ILE A 1 89 ? 14.827 -4.096 -8.739 1.00 84.25 89 ILE A CA 1
ATOM 664 C C . ILE A 1 89 ? 15.873 -3.356 -9.563 1.00 84.25 89 ILE A C 1
ATOM 666 O O . ILE A 1 89 ? 16.497 -4.023 -10.420 1.00 84.25 89 ILE A O 1
#

Radius of gyration: 15.82 Å; chains: 1; bounding box: 37×24×37 Å

Sequence (89 aa):
MANDPYYYGIIPIIGETAASYNISMAEIARASVLGQPAHVLSPLYAAGYLLVGMIGIDYGQNQRFALKWAVASSLFMIIAAISFGVISI

Secondary structure (DSSP, 8-state):
---HHIIIIIHHHHHHHHHTTT--HHHHHHHHHTTHHHHTTSTT-HHHHHHHHHTT--HHHHHHHHHHHHHHHHHHHHHHHHHTTSS--

Foldseek 3Di:
DVCVCCVVPPLVVVQVVCVVVVDHSQQSVVLVCLLVLLVCLDCVNVVLVVVCVVVPDDSVVVCVVSVVVSVVSSVVVVVVCPVVVVHDD

pLDDT: mean 92.97, std 5.93, range [53.03, 97.5]